Protein AF-A0A2V8UUM2-F1 (afdb_monomer_lite)

Foldseek 3Di:
DPDPPPPVVVVVVPPPPPPPPCPDDPQDKFWDDKPPPDDDPPDDDDIDTDTGNCQPPPDDDDPDPPDDDDDDDDDDDD

Sequence (78 aa):
MRTVGVAVWSLVLLATGASGDASLPDLGPQVISVFPLGARQSETLDVQILGRHLNETRDIVFARRDIQAQVCLRISSR

Secondary structure (DSSP, 8-state):
--STTSHHHHHHTTSS-----------S-EEEEEESS---TT-----EEEEES-TT------SSTT------------

Structure (mmCIF, N/CA/C/O backbone):
data_AF-A0A2V8UUM2-F1
#
_entry.id   AF-A0A2V8UUM2-F1
#
loop_
_atom_site.group_PDB
_atom_site.id
_atom_site.type_symbol
_atom_site.label_atom_id
_atom_site.label_alt_id
_atom_site.label_comp_id
_atom_site.label_asym_id
_atom_site.label_entity_id
_atom_site.label_seq_id
_atom_site.pdbx_PDB_ins_code
_atom_site.Cartn_x
_atom_site.Cartn_y
_atom_site.Cartn_z
_atom_site.occupancy
_atom_site.B_iso_or_equiv
_atom_site.auth_seq_id
_atom_site.auth_comp_id
_atom_site.auth_asym_id
_atom_site.auth_atom_id
_atom_site.pdbx_PDB_model_num
ATOM 1 N N . MET A 1 1 ? 32.712 -26.375 -62.848 1.00 48.66 1 MET A N 1
ATO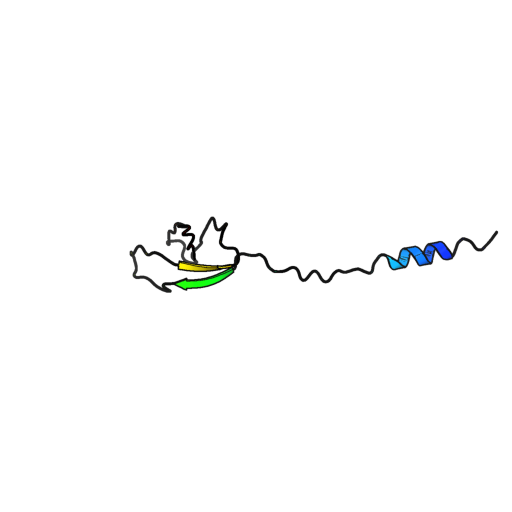M 2 C CA . MET A 1 1 ? 31.522 -26.217 -61.978 1.00 48.66 1 MET A CA 1
ATOM 3 C C . MET A 1 1 ? 31.765 -26.859 -60.604 1.00 48.66 1 MET A C 1
ATOM 5 O O . MET A 1 1 ? 31.221 -27.919 -60.346 1.00 48.66 1 MET A O 1
ATOM 9 N N . ARG A 1 2 ? 32.620 -26.294 -59.733 1.00 53.41 2 ARG A N 1
ATOM 10 C CA . ARG A 1 2 ? 32.881 -26.825 -58.367 1.00 53.41 2 ARG A CA 1
ATOM 11 C C . ARG A 1 2 ? 33.389 -25.728 -57.409 1.00 53.41 2 ARG A C 1
ATOM 13 O O . ARG A 1 2 ? 34.436 -25.892 -56.805 1.00 53.41 2 ARG A O 1
ATOM 20 N N . THR A 1 3 ? 32.710 -24.586 -57.305 1.00 51.03 3 THR A N 1
ATOM 21 C CA . THR A 1 3 ? 33.132 -23.508 -56.374 1.00 51.03 3 THR A CA 1
ATOM 22 C C . THR A 1 3 ? 31.986 -22.766 -55.680 1.00 51.03 3 THR A C 1
ATOM 24 O O . THR A 1 3 ? 32.240 -21.959 -54.796 1.00 51.03 3 THR A O 1
ATOM 27 N N . VAL A 1 4 ? 30.720 -23.058 -56.000 1.00 54.16 4 VAL A N 1
ATOM 28 C CA . VAL A 1 4 ? 29.567 -22.289 -55.480 1.00 54.16 4 VAL A CA 1
ATOM 29 C C . VAL A 1 4 ? 29.075 -22.787 -54.106 1.00 54.16 4 VAL A C 1
ATOM 31 O O . VAL A 1 4 ? 28.360 -22.080 -53.409 1.00 54.16 4 VAL A O 1
ATOM 34 N N . GLY A 1 5 ? 29.492 -23.978 -53.659 1.00 50.97 5 GLY A N 1
ATOM 35 C CA . GLY A 1 5 ? 28.932 -24.625 -52.461 1.00 50.97 5 GLY A CA 1
ATOM 36 C C . GLY A 1 5 ? 29.425 -24.111 -51.102 1.00 50.97 5 GLY A C 1
ATOM 37 O O . GLY A 1 5 ? 28.801 -24.416 -50.094 1.00 50.97 5 GLY A O 1
ATOM 38 N N . VAL A 1 6 ? 30.522 -23.348 -51.040 1.00 53.47 6 VAL A N 1
ATOM 39 C CA . VAL A 1 6 ? 31.167 -23.004 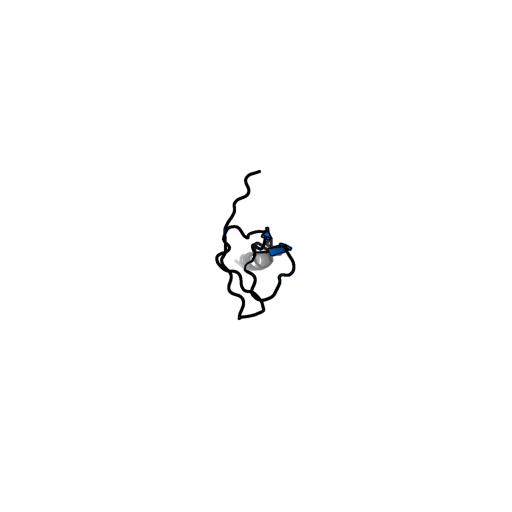-49.752 1.00 53.47 6 VAL A CA 1
ATOM 40 C C . VAL A 1 6 ? 30.693 -21.657 -49.194 1.00 53.47 6 VAL A C 1
ATOM 42 O O . VAL A 1 6 ? 30.602 -21.491 -47.983 1.00 53.47 6 VAL A O 1
ATOM 45 N N . ALA A 1 7 ? 30.312 -20.705 -50.052 1.00 51.62 7 ALA A N 1
ATOM 46 C CA . ALA A 1 7 ? 29.943 -19.356 -49.611 1.00 51.62 7 ALA A CA 1
ATOM 47 C C . ALA A 1 7 ? 28.591 -19.293 -48.872 1.00 51.62 7 ALA A C 1
ATOM 49 O O . ALA A 1 7 ? 28.392 -18.429 -48.023 1.00 51.62 7 ALA A O 1
ATOM 50 N N . VAL A 1 8 ? 27.672 -20.221 -49.162 1.00 53.31 8 VAL A N 1
ATOM 51 C CA . VAL A 1 8 ? 26.324 -20.230 -48.563 1.00 53.31 8 VAL A CA 1
ATOM 52 C C . VAL A 1 8 ? 26.359 -20.675 -47.098 1.00 53.31 8 VAL A C 1
ATOM 54 O O . VAL A 1 8 ? 25.540 -20.231 -46.298 1.00 53.31 8 VAL A O 1
ATOM 57 N N . TRP A 1 9 ? 27.334 -21.501 -46.711 1.00 49.50 9 TRP A N 1
ATOM 58 C CA . TRP A 1 9 ? 27.412 -22.035 -45.349 1.00 49.50 9 TRP A CA 1
ATOM 59 C C . TRP A 1 9 ? 27.945 -21.014 -44.335 1.00 49.50 9 TRP A C 1
ATOM 61 O O . TRP A 1 9 ? 27.496 -20.985 -43.192 1.00 49.50 9 TRP A O 1
ATOM 71 N N . SER A 1 10 ? 28.820 -20.104 -44.769 1.00 53.88 10 SER A N 1
ATOM 72 C CA . SER A 1 10 ? 29.365 -19.042 -43.914 1.00 53.88 10 SER A CA 1
ATOM 73 C C . SER A 1 10 ? 28.347 -17.947 -43.577 1.00 53.88 10 SER A C 1
ATOM 75 O O . SER A 1 10 ? 28.493 -17.277 -42.559 1.00 53.88 10 SER A O 1
ATOM 77 N N . LEU A 1 11 ? 27.309 -17.760 -44.403 1.00 51.34 11 LEU A N 1
ATOM 78 C CA . LEU A 1 11 ? 26.304 -16.711 -44.194 1.00 51.34 11 LEU A CA 1
ATOM 79 C C . LEU A 1 11 ? 25.237 -17.106 -43.155 1.00 51.34 11 LEU A C 1
ATOM 81 O O . LEU A 1 11 ? 24.659 -16.239 -42.508 1.00 51.34 11 LEU A O 1
ATOM 85 N N . VAL A 1 12 ? 25.000 -18.406 -42.951 1.00 55.06 12 VAL A N 1
ATOM 86 C CA . VAL A 1 12 ? 23.976 -18.904 -42.010 1.00 55.06 12 VAL A CA 1
ATOM 87 C C . VAL A 1 12 ? 24.451 -18.850 -40.549 1.00 55.06 12 VAL A C 1
ATOM 89 O O . VAL A 1 12 ? 23.638 -18.708 -39.640 1.00 55.06 12 VAL A O 1
ATOM 92 N N . LEU A 1 13 ? 25.764 -18.890 -40.303 1.00 53.66 13 LEU A N 1
ATOM 93 C CA . LEU A 1 13 ? 26.347 -18.944 -38.953 1.00 53.66 13 LEU A CA 1
ATOM 94 C C . LEU A 1 13 ? 26.454 -17.589 -38.229 1.00 53.66 13 LEU A C 1
ATOM 96 O O . LEU A 1 13 ? 26.783 -17.560 -37.047 1.00 53.66 13 LEU A O 1
ATOM 100 N N . LEU A 1 14 ? 26.159 -16.470 -38.897 1.00 53.22 14 LEU A N 1
ATOM 101 C CA . LEU A 1 14 ? 26.264 -15.121 -38.316 1.00 53.22 14 LEU A CA 1
ATOM 102 C C . LEU A 1 14 ? 24.957 -14.595 -37.692 1.00 53.22 14 LEU A C 1
ATOM 104 O O . LEU A 1 14 ? 24.973 -13.545 -37.056 1.00 53.22 14 LEU A O 1
ATOM 108 N N . ALA A 1 15 ? 23.832 -15.303 -37.837 1.00 53.25 15 ALA A N 1
ATOM 109 C CA . ALA A 1 15 ? 22.521 -14.805 -37.402 1.00 53.25 15 ALA A CA 1
ATOM 110 C C . ALA A 1 15 ? 22.120 -15.184 -35.958 1.00 53.25 15 ALA A C 1
ATOM 112 O O . ALA A 1 15 ? 21.100 -14.707 -35.468 1.00 53.25 15 ALA A O 1
ATOM 113 N N . THR A 1 16 ? 22.888 -16.017 -35.249 1.00 59.91 16 THR A N 1
ATOM 114 C CA . THR A 1 16 ? 22.482 -16.578 -33.940 1.00 59.91 16 THR A CA 1
ATOM 115 C C . THR A 1 16 ? 23.012 -15.829 -32.710 1.00 59.91 16 THR A C 1
ATOM 117 O O . THR A 1 16 ? 22.916 -16.345 -31.602 1.00 59.91 16 THR A O 1
ATOM 120 N N . GLY A 1 17 ? 23.587 -14.632 -32.868 1.00 57.16 17 GLY A N 1
ATOM 121 C CA . GLY A 1 17 ? 24.413 -14.008 -31.821 1.00 57.16 17 GLY A CA 1
ATOM 122 C C . GLY A 1 17 ? 23.857 -12.789 -31.082 1.00 57.16 17 GLY A C 1
ATOM 123 O O . GLY A 1 17 ? 24.565 -12.256 -30.236 1.00 57.16 17 GLY A O 1
ATOM 124 N N . ALA A 1 18 ? 22.645 -12.308 -31.368 1.00 59.09 18 ALA A N 1
ATOM 125 C CA . ALA A 1 18 ? 22.086 -11.156 -30.653 1.00 59.09 18 ALA A CA 1
ATOM 126 C C . ALA A 1 18 ? 21.211 -11.615 -29.477 1.00 59.09 18 ALA A C 1
ATOM 128 O O . ALA A 1 18 ? 19.989 -11.483 -29.505 1.00 59.09 18 ALA A O 1
ATOM 129 N N . SER A 1 19 ? 21.827 -12.159 -28.425 1.00 62.97 19 SER A N 1
ATOM 130 C CA . SER A 1 19 ? 21.184 -12.175 -27.109 1.00 62.97 19 SER A CA 1
ATOM 131 C C . SER A 1 19 ? 21.198 -10.738 -26.597 1.00 62.97 19 SER A C 1
ATOM 133 O O . SER A 1 19 ? 22.175 -10.297 -25.993 1.00 62.97 19 SER A O 1
ATOM 135 N N . GLY A 1 20 ? 20.154 -9.976 -26.928 1.00 61.47 20 GLY A N 1
ATOM 136 C CA . GLY A 1 20 ? 19.924 -8.686 -26.298 1.00 61.47 20 GLY A CA 1
ATOM 137 C C . GLY A 1 20 ? 19.888 -8.909 -24.794 1.00 61.47 20 GLY A C 1
ATOM 138 O O . GLY A 1 20 ? 19.064 -9.687 -24.315 1.00 61.47 20 GLY A O 1
ATOM 139 N N . ASP A 1 21 ? 20.816 -8.285 -24.075 1.00 63.78 21 ASP A N 1
ATOM 140 C CA . ASP A 1 21 ? 20.779 -8.218 -22.622 1.00 63.78 21 ASP A CA 1
ATOM 141 C C . ASP A 1 21 ? 19.508 -7.448 -22.260 1.00 63.78 21 ASP A C 1
ATOM 143 O O . ASP A 1 21 ? 19.448 -6.219 -22.325 1.00 63.78 21 ASP A O 1
ATOM 147 N N . ALA A 1 22 ? 18.423 -8.189 -22.042 1.00 65.50 22 ALA A N 1
ATOM 148 C CA . ALA A 1 22 ? 17.094 -7.654 -21.808 1.00 65.50 22 ALA A CA 1
ATOM 149 C C . ALA A 1 22 ? 16.995 -7.173 -20.358 1.00 65.50 22 ALA A C 1
ATOM 151 O O . ALA A 1 22 ? 16.127 -7.602 -19.601 1.00 65.50 22 ALA A O 1
ATOM 152 N N . SER A 1 23 ? 17.893 -6.269 -19.967 1.00 72.19 23 SER A N 1
ATOM 153 C CA . SER A 1 23 ? 17.747 -5.474 -18.756 1.00 72.19 23 SER A CA 1
ATOM 154 C C . SER A 1 23 ? 16.679 -4.416 -19.027 1.00 72.19 23 SER A C 1
ATOM 156 O O . SER A 1 23 ? 16.948 -3.243 -19.288 1.00 72.19 23 SER A O 1
ATOM 158 N N . LEU A 1 24 ? 15.433 -4.882 -19.099 1.00 78.31 24 LEU A N 1
ATOM 159 C CA . LEU A 1 24 ? 14.264 -4.027 -19.186 1.00 78.31 24 LEU A CA 1
ATOM 160 C C . LEU A 1 24 ? 14.054 -3.369 -17.817 1.00 78.31 24 LEU A C 1
ATOM 162 O O . LEU A 1 24 ? 14.241 -4.025 -16.789 1.00 78.31 24 LEU A O 1
ATOM 166 N N . PRO A 1 25 ? 13.662 -2.086 -17.775 1.00 79.06 25 PRO A N 1
ATOM 167 C CA . PRO A 1 25 ? 13.327 -1.444 -16.515 1.00 79.06 25 PRO A CA 1
ATOM 168 C C . PRO A 1 25 ? 12.152 -2.173 -15.855 1.00 79.06 25 PRO A C 1
ATOM 170 O O . PRO A 1 25 ? 11.170 -2.511 -16.516 1.00 79.06 25 PRO A O 1
ATOM 173 N N . ASP A 1 26 ? 12.242 -2.388 -14.542 1.00 82.00 26 ASP A N 1
ATOM 174 C CA . ASP A 1 26 ? 11.126 -2.906 -13.756 1.00 82.00 26 ASP A CA 1
ATOM 175 C C . ASP A 1 26 ? 10.040 -1.825 -13.641 1.00 82.00 26 ASP A C 1
ATOM 177 O O . ASP A 1 26 ? 10.205 -0.801 -12.968 1.00 82.00 26 ASP A O 1
ATOM 181 N N . LEU A 1 27 ? 8.938 -2.046 -14.358 1.00 85.94 27 LEU A N 1
ATOM 182 C CA . LEU A 1 27 ? 7.752 -1.190 -14.358 1.00 85.94 27 LEU A CA 1
ATOM 183 C C . LEU A 1 27 ? 6.676 -1.693 -13.388 1.00 85.94 27 LEU A C 1
ATOM 185 O O . LEU A 1 27 ? 5.556 -1.180 -13.392 1.00 85.94 27 LEU A O 1
ATOM 189 N N . GLY A 1 28 ? 7.000 -2.686 -12.556 1.00 89.12 28 GLY A N 1
ATOM 190 C CA . GLY A 1 28 ? 6.114 -3.164 -11.511 1.00 89.12 28 GLY A CA 1
ATOM 191 C C . GLY A 1 28 ? 5.740 -2.057 -10.514 1.00 89.12 28 GLY A C 1
ATOM 192 O O . GLY A 1 28 ? 6.471 -1.066 -10.350 1.00 89.12 28 GLY A O 1
ATOM 193 N N . PRO A 1 29 ? 4.588 -2.198 -9.836 1.00 90.44 29 PRO A N 1
ATOM 194 C CA . PRO A 1 29 ? 4.217 -1.307 -8.750 1.00 90.44 29 PRO A CA 1
ATOM 195 C C . PRO A 1 29 ? 5.221 -1.457 -7.612 1.00 90.44 29 PRO A C 1
ATOM 197 O O . PRO A 1 29 ? 5.537 -2.567 -7.180 1.00 90.44 29 PRO A O 1
ATOM 200 N N . GLN A 1 30 ? 5.703 -0.331 -7.098 1.00 92.19 30 GLN A N 1
ATOM 201 C CA . GLN A 1 30 ? 6.666 -0.341 -6.007 1.00 92.19 30 GLN A CA 1
ATOM 202 C C . GLN A 1 30 ? 6.235 0.599 -4.895 1.00 92.19 30 GLN A C 1
ATOM 204 O O . GLN A 1 30 ? 6.043 1.793 -5.119 1.00 92.19 30 GLN A O 1
ATOM 209 N N . VAL A 1 31 ? 6.162 0.065 -3.679 1.00 91.88 31 VAL A N 1
ATOM 210 C CA . VAL A 1 31 ? 5.951 0.843 -2.458 1.00 91.88 31 VAL A CA 1
ATOM 211 C C . VAL A 1 31 ? 7.302 1.324 -1.927 1.00 91.88 31 VAL A C 1
ATOM 213 O O . VAL A 1 31 ? 8.230 0.535 -1.769 1.00 91.88 31 VAL A O 1
ATOM 216 N N . ILE A 1 32 ? 7.408 2.623 -1.657 1.00 94.25 32 ILE A N 1
ATOM 217 C CA . ILE A 1 32 ? 8.588 3.275 -1.069 1.00 94.25 32 ILE A CA 1
ATOM 218 C C . ILE A 1 32 ? 8.358 3.522 0.420 1.00 94.25 32 ILE A C 1
ATOM 220 O O . ILE A 1 32 ? 9.236 3.249 1.237 1.00 94.25 32 ILE A O 1
ATOM 224 N N . SER A 1 33 ? 7.189 4.047 0.785 1.00 94.12 33 SER A N 1
ATOM 225 C CA . SER A 1 33 ? 6.843 4.282 2.183 1.00 94.12 33 SER A CA 1
ATOM 226 C C . SER A 1 33 ? 5.343 4.214 2.425 1.00 94.12 33 SER A C 1
ATOM 228 O O . SER A 1 33 ? 4.530 4.359 1.511 1.00 94.12 33 SER A O 1
ATOM 230 N N . VAL A 1 34 ? 4.998 3.979 3.688 1.00 93.12 34 VAL A N 1
ATOM 231 C CA . VAL A 1 34 ? 3.628 3.923 4.192 1.00 93.12 34 VAL A CA 1
ATOM 232 C C . VAL A 1 34 ? 3.560 4.786 5.447 1.00 93.12 34 VAL A C 1
ATOM 234 O O . VAL A 1 34 ? 4.439 4.690 6.306 1.00 93.12 34 VAL A O 1
ATOM 237 N N . PHE A 1 35 ? 2.544 5.638 5.557 1.00 93.44 35 PHE A N 1
ATOM 238 C CA . PHE A 1 35 ? 2.311 6.460 6.740 1.00 93.44 35 PHE A CA 1
ATOM 239 C C . PHE A 1 35 ? 0.811 6.583 7.056 1.00 93.44 35 PHE A C 1
ATOM 241 O O . PHE A 1 35 ? 0.036 6.869 6.148 1.00 93.44 35 PHE A O 1
ATOM 248 N N . PRO A 1 36 ? 0.398 6.460 8.327 1.00 92.56 36 PRO A N 1
ATOM 249 C CA . PRO A 1 36 ? 1.229 6.082 9.470 1.00 92.56 36 PRO A CA 1
ATOM 250 C C . PRO A 1 36 ? 1.577 4.580 9.450 1.00 92.56 36 PRO A C 1
ATOM 252 O O . PRO A 1 36 ? 0.925 3.782 8.784 1.00 92.56 36 PRO A O 1
ATOM 255 N N . LEU A 1 37 ? 2.630 4.192 10.178 1.00 90.44 37 LEU A N 1
ATOM 256 C CA . LEU A 1 37 ? 3.112 2.798 10.246 1.00 90.44 37 LEU A CA 1
ATOM 257 C C . LEU A 1 37 ? 2.321 1.915 11.223 1.00 90.44 37 LEU A C 1
ATOM 259 O O . LEU A 1 37 ? 2.583 0.720 11.342 1.00 90.44 37 LEU A O 1
ATOM 263 N N . GLY A 1 38 ? 1.376 2.501 11.950 1.00 87.94 38 GLY A N 1
ATOM 264 C CA . GLY A 1 38 ? 0.573 1.799 12.933 1.00 87.94 38 GLY A CA 1
ATOM 265 C C . GLY A 1 38 ? -0.711 2.550 13.235 1.00 87.94 38 GLY A C 1
ATOM 266 O O . GLY A 1 38 ? -0.837 3.741 12.955 1.00 87.94 38 GLY A O 1
ATOM 267 N N . ALA A 1 39 ? -1.647 1.819 13.820 1.00 87.38 39 ALA A N 1
ATOM 268 C CA . ALA A 1 39 ? -2.955 2.302 14.223 1.00 87.38 39 ALA A CA 1
ATOM 269 C C . ALA A 1 39 ? -3.368 1.602 15.515 1.00 87.38 39 ALA A C 1
ATOM 271 O O . ALA A 1 39 ? -2.772 0.584 15.900 1.00 87.38 39 ALA A O 1
ATOM 272 N N . ARG A 1 40 ? -4.403 2.113 16.179 1.00 89.56 40 ARG A N 1
ATOM 273 C CA . ARG A 1 40 ? -5.034 1.367 17.266 1.00 89.56 40 ARG A CA 1
ATOM 274 C C . ARG A 1 40 ? -5.989 0.330 16.693 1.00 89.56 40 ARG A C 1
ATOM 276 O O . ARG A 1 40 ? -6.530 0.472 15.600 1.00 89.56 40 ARG A O 1
ATOM 283 N N . GLN A 1 41 ? -6.193 -0.744 17.449 1.00 86.50 41 GLN A N 1
ATOM 284 C CA . GLN A 1 41 ? -7.197 -1.733 17.083 1.00 86.50 41 GLN A CA 1
ATOM 285 C C . GLN A 1 41 ? -8.578 -1.071 17.028 1.00 86.50 41 GLN A C 1
ATOM 287 O O . GLN A 1 41 ? -8.911 -0.262 17.891 1.00 86.50 41 GLN A O 1
ATOM 292 N N . SER A 1 42 ? -9.384 -1.475 16.043 1.00 87.56 42 SER A N 1
ATOM 293 C CA . SER A 1 42 ? -10.752 -0.985 15.837 1.00 87.56 42 SER A CA 1
ATOM 294 C C . SER A 1 42 ? -10.860 0.487 15.405 1.00 87.56 42 SER A C 1
ATOM 296 O O . SER A 1 42 ? -11.939 1.070 15.496 1.00 87.56 42 SER A O 1
ATOM 298 N N . GLU A 1 43 ? -9.772 1.081 14.915 1.00 89.75 43 GLU A N 1
ATOM 299 C CA . GLU A 1 43 ? -9.756 2.429 14.345 1.00 89.75 43 GLU A CA 1
ATOM 300 C C . GLU A 1 43 ? -9.846 2.380 12.811 1.00 89.75 43 GLU A C 1
ATOM 302 O O . GLU A 1 43 ? -9.278 1.491 12.176 1.00 89.75 43 GLU A O 1
ATOM 307 N N . THR A 1 44 ? -10.556 3.340 12.211 1.00 90.75 44 THR A N 1
ATOM 308 C CA . THR A 1 44 ? -10.496 3.602 10.763 1.00 90.75 44 THR A CA 1
ATOM 309 C C . THR A 1 44 ? -9.510 4.733 10.522 1.00 90.75 44 THR A C 1
ATOM 311 O O . THR A 1 44 ? -9.600 5.768 11.178 1.00 90.75 44 THR A O 1
ATOM 314 N N . LEU A 1 45 ? -8.576 4.536 9.595 1.00 89.94 45 LEU A N 1
ATOM 315 C CA . LEU A 1 45 ? -7.445 5.433 9.405 1.00 89.94 45 LEU A CA 1
ATOM 316 C C . LEU A 1 45 ? -7.126 5.615 7.923 1.00 89.94 45 LEU A C 1
ATOM 318 O O . LEU A 1 45 ? -7.072 4.641 7.171 1.00 89.94 45 LEU A O 1
ATOM 322 N N . ASP A 1 46 ? -6.814 6.851 7.546 1.00 92.06 46 ASP A N 1
ATOM 323 C CA . ASP A 1 46 ? -6.258 7.159 6.235 1.00 92.06 46 ASP A CA 1
ATOM 324 C C . ASP A 1 46 ? -4.765 6.824 6.199 1.00 92.06 46 ASP A C 1
ATOM 326 O O . ASP A 1 46 ? -3.956 7.383 6.946 1.00 92.06 46 ASP A O 1
ATOM 330 N N . VAL A 1 47 ? -4.395 5.922 5.290 1.00 90.75 47 VAL A N 1
ATOM 331 C CA . VAL A 1 47 ? -3.010 5.506 5.070 1.00 90.75 47 VAL A CA 1
ATOM 332 C C . VAL A 1 47 ? -2.516 6.064 3.743 1.00 90.75 47 VAL A C 1
ATOM 334 O O . VAL A 1 47 ? -3.087 5.814 2.683 1.00 90.75 47 VAL A O 1
ATOM 337 N N . GLN A 1 48 ? -1.415 6.801 3.797 1.00 92.00 48 GLN A N 1
ATOM 338 C CA . GLN A 1 48 ? -0.707 7.295 2.627 1.00 92.00 48 GLN A CA 1
ATOM 339 C C . GLN A 1 48 ? 0.378 6.303 2.226 1.00 92.00 48 GLN A C 1
ATOM 341 O O . GLN A 1 48 ? 1.255 5.968 3.023 1.00 92.00 48 GLN A O 1
ATOM 346 N N . ILE A 1 49 ? 0.330 5.865 0.970 1.00 91.12 49 ILE A N 1
ATOM 347 C CA . ILE A 1 49 ? 1.337 5.001 0.359 1.00 91.12 49 ILE A CA 1
ATOM 348 C C . ILE A 1 49 ? 2.061 5.818 -0.706 1.00 91.12 49 ILE A C 1
ATOM 350 O O . ILE A 1 49 ? 1.461 6.240 -1.695 1.00 91.12 49 ILE A O 1
ATOM 354 N N . LEU A 1 50 ? 3.356 6.040 -0.506 1.00 91.81 50 LEU A N 1
ATOM 355 C CA . LEU A 1 50 ? 4.225 6.640 -1.509 1.00 91.81 50 LEU A CA 1
ATOM 356 C C . LEU A 1 50 ? 4.903 5.528 -2.299 1.00 91.81 50 LEU A C 1
ATOM 358 O O . LEU A 1 50 ? 5.425 4.574 -1.722 1.00 91.81 50 LEU A O 1
ATOM 362 N N . GLY A 1 51 ? 4.952 5.672 -3.616 1.00 92.19 51 GLY A N 1
ATOM 363 C CA . GLY A 1 51 ? 5.545 4.662 -4.473 1.00 92.19 51 GLY A CA 1
ATOM 364 C C . GLY A 1 51 ? 5.687 5.089 -5.924 1.00 92.19 51 GLY A C 1
ATOM 365 O O . GLY A 1 51 ? 5.458 6.248 -6.273 1.00 92.19 51 GLY A O 1
ATOM 366 N N . ARG A 1 52 ? 6.069 4.130 -6.767 1.00 91.62 52 ARG A N 1
ATOM 367 C CA . ARG A 1 52 ? 6.140 4.268 -8.227 1.00 91.62 52 ARG A CA 1
ATOM 368 C C . ARG A 1 52 ? 5.118 3.355 -8.889 1.00 91.62 52 ARG A C 1
ATOM 370 O O . ARG A 1 52 ? 4.818 2.284 -8.370 1.00 91.62 52 ARG A O 1
ATOM 377 N N . HIS A 1 53 ? 4.599 3.805 -10.030 1.00 90.62 53 HIS A N 1
ATOM 378 C CA . HIS A 1 53 ? 3.631 3.067 -10.850 1.00 90.62 53 HIS A CA 1
ATOM 379 C C . HIS A 1 53 ? 2.356 2.650 -10.088 1.00 90.62 53 HIS A C 1
ATOM 381 O O . HIS A 1 53 ? 1.744 1.636 -10.394 1.00 90.62 53 HIS A O 1
ATOM 387 N N . LEU A 1 54 ? 1.933 3.449 -9.098 1.00 89.25 54 LEU A N 1
ATOM 388 C CA . LEU A 1 54 ? 0.734 3.180 -8.292 1.00 89.25 54 LEU A CA 1
ATOM 389 C C . LEU A 1 54 ? -0.545 3.818 -8.865 1.00 89.25 54 LEU A C 1
ATOM 391 O O . LEU A 1 54 ? -1.622 3.629 -8.307 1.00 89.25 54 LEU A O 1
ATOM 395 N N . ASN A 1 55 ? -0.450 4.563 -9.969 1.00 86.19 55 ASN A N 1
ATOM 396 C CA . ASN A 1 55 ? -1.564 5.343 -10.527 1.00 86.19 55 ASN A CA 1
ATOM 397 C C . ASN A 1 55 ? -2.756 4.475 -10.962 1.00 86.19 55 ASN A C 1
ATOM 399 O O . ASN A 1 55 ? -3.886 4.949 -10.983 1.00 86.19 55 ASN A O 1
ATOM 403 N N . GLU A 1 56 ? -2.502 3.208 -11.290 1.00 84.06 56 GLU A N 1
ATOM 404 C CA . GLU A 1 56 ? -3.515 2.233 -11.704 1.00 84.06 56 GLU A CA 1
ATOM 405 C C . GLU A 1 56 ? -3.808 1.190 -10.612 1.00 84.06 56 GLU A C 1
ATOM 407 O O . GLU A 1 56 ? -4.373 0.134 -10.894 1.00 84.06 56 GLU A O 1
ATOM 412 N N . THR A 1 57 ? -3.424 1.460 -9.359 1.00 86.62 57 THR A N 1
ATOM 413 C CA . THR A 1 57 ? -3.677 0.549 -8.233 1.00 86.62 57 THR A CA 1
ATOM 414 C C . THR A 1 57 ? -5.177 0.356 -8.044 1.00 86.62 57 THR A C 1
ATOM 416 O O . THR A 1 57 ? -5.902 1.303 -7.748 1.00 86.62 57 THR A O 1
ATOM 419 N N . ARG A 1 58 ? -5.641 -0.886 -8.202 1.00 83.94 58 ARG A N 1
ATOM 420 C CA . ARG A 1 58 ? -7.052 -1.264 -8.007 1.00 83.94 58 ARG A CA 1
ATOM 421 C C . ARG A 1 58 ? -7.314 -1.934 -6.668 1.00 83.94 58 ARG A C 1
ATOM 423 O O . ARG A 1 58 ? -8.458 -1.976 -6.235 1.00 83.94 58 ARG A O 1
ATOM 430 N N . ASP A 1 59 ? -6.269 -2.468 -6.048 1.00 85.50 59 ASP A N 1
ATOM 431 C CA . ASP A 1 59 ? -6.378 -3.282 -4.848 1.00 85.50 59 ASP A CA 1
ATOM 432 C C . ASP A 1 59 ? -5.172 -3.056 -3.929 1.00 85.50 59 ASP A C 1
ATOM 434 O O . ASP A 1 59 ? -4.063 -2.779 -4.398 1.00 85.50 59 ASP A O 1
ATOM 438 N N . ILE A 1 60 ? -5.402 -3.171 -2.623 1.00 85.62 60 ILE A N 1
ATOM 439 C CA . ILE A 1 60 ? -4.382 -3.152 -1.575 1.00 85.62 60 ILE A CA 1
ATOM 440 C C . ILE A 1 60 ? -4.680 -4.322 -0.646 1.00 85.62 60 ILE A C 1
ATOM 442 O O . ILE A 1 60 ? -5.704 -4.351 0.034 1.00 85.62 60 ILE A O 1
ATOM 446 N N . VAL A 1 61 ? -3.734 -5.254 -0.561 1.00 87.25 61 VAL A N 1
ATOM 447 C CA . VAL A 1 61 ? -3.838 -6.409 0.327 1.00 87.25 61 VAL A CA 1
ATOM 448 C C . VAL A 1 61 ? -2.917 -6.211 1.520 1.00 87.25 61 VAL A C 1
ATOM 450 O O . VAL A 1 61 ? -1.706 -6.044 1.375 1.00 87.25 61 VAL A O 1
ATOM 453 N N . PHE A 1 62 ? -3.490 -6.273 2.717 1.00 85.88 62 PHE A N 1
ATOM 454 C CA . PHE A 1 62 ? -2.724 -6.334 3.953 1.00 85.88 62 PHE A CA 1
ATOM 455 C C . PHE A 1 62 ? -2.379 -7.788 4.282 1.00 85.88 62 PHE A C 1
ATOM 457 O O . PHE A 1 62 ? -3.152 -8.707 4.016 1.00 85.88 62 PHE A O 1
ATOM 464 N N . ALA A 1 63 ? -1.222 -8.012 4.912 1.00 88.31 63 ALA A N 1
ATOM 465 C CA . ALA A 1 63 ? -0.812 -9.355 5.337 1.00 88.31 63 ALA A CA 1
ATOM 466 C C . ALA A 1 63 ? -1.829 -10.000 6.300 1.00 88.31 63 ALA A C 1
ATOM 468 O O . ALA A 1 63 ? -1.984 -11.223 6.333 1.00 88.31 63 ALA A O 1
ATOM 469 N N . ARG A 1 64 ? -2.534 -9.173 7.080 1.00 86.19 64 ARG A N 1
ATOM 470 C CA . ARG A 1 64 ? -3.620 -9.604 7.955 1.00 86.19 64 ARG A CA 1
ATOM 471 C C . ARG A 1 64 ? -4.951 -9.553 7.198 1.00 86.19 64 ARG A C 1
ATOM 473 O O . ARG A 1 64 ? -5.300 -8.525 6.631 1.00 86.19 64 ARG A O 1
ATOM 480 N N . ARG A 1 65 ? -5.681 -10.671 7.190 1.00 87.06 65 ARG A N 1
ATOM 481 C CA . ARG A 1 65 ? -6.874 -10.883 6.343 1.00 87.06 65 ARG A CA 1
ATOM 482 C C . ARG A 1 65 ? -8.167 -10.262 6.880 1.00 87.06 65 ARG A C 1
ATOM 484 O O . ARG A 1 65 ? -9.151 -10.190 6.159 1.00 87.06 65 ARG A O 1
ATOM 491 N N . ASP A 1 66 ? -8.180 -9.880 8.147 1.00 87.12 66 ASP A N 1
ATOM 492 C CA . ASP A 1 66 ? -9.268 -9.178 8.840 1.00 87.12 66 ASP A CA 1
ATOM 493 C C . ASP A 1 66 ? -9.251 -7.661 8.589 1.00 87.12 66 ASP A C 1
ATOM 495 O O . ASP A 1 66 ? -10.208 -6.979 8.947 1.00 87.12 66 ASP A O 1
ATOM 499 N N . ILE A 1 67 ? -8.190 -7.122 7.978 1.00 86.69 67 ILE A N 1
ATOM 500 C CA . ILE A 1 67 ? -8.113 -5.705 7.621 1.00 86.69 67 ILE A CA 1
ATOM 501 C C . ILE A 1 67 ? -8.874 -5.485 6.317 1.00 86.69 67 ILE A C 1
ATOM 503 O O . ILE A 1 67 ? -8.500 -6.002 5.266 1.00 86.69 67 ILE A O 1
ATOM 507 N N . GLN A 1 68 ? -9.928 -4.677 6.394 1.00 87.56 68 GLN A N 1
ATOM 508 C CA . GLN A 1 68 ? -10.623 -4.155 5.224 1.00 87.56 68 GLN A CA 1
ATOM 509 C C . GLN A 1 68 ? -10.015 -2.810 4.840 1.00 87.56 68 GLN A C 1
ATOM 511 O O . GLN A 1 68 ? -9.776 -1.966 5.703 1.00 87.56 68 GLN A O 1
ATOM 516 N N . ALA A 1 69 ? -9.769 -2.607 3.550 1.00 85.00 69 ALA A N 1
ATOM 517 C CA . ALA A 1 69 ? -9.199 -1.373 3.040 1.00 85.00 69 ALA A CA 1
ATOM 518 C C . ALA A 1 69 ? -9.895 -0.946 1.754 1.00 85.00 69 ALA A C 1
ATOM 520 O O . ALA A 1 69 ? -10.341 -1.776 0.963 1.00 85.00 69 ALA A O 1
ATOM 521 N N . GLN A 1 70 ? -9.963 0.365 1.547 1.00 85.62 70 GLN A N 1
ATOM 522 C CA . GLN A 1 70 ? -10.471 0.960 0.323 1.00 85.62 70 GLN A CA 1
ATOM 523 C C . GLN A 1 70 ? -9.416 1.901 -0.248 1.00 85.62 70 GLN A C 1
ATOM 525 O O . GLN A 1 70 ? -8.841 2.721 0.468 1.00 85.62 70 GLN A O 1
ATOM 530 N N . VAL A 1 71 ? -9.168 1.793 -1.553 1.00 84.06 71 VAL A N 1
ATOM 531 C CA . VAL A 1 71 ? -8.264 2.703 -2.258 1.00 84.06 71 VAL A CA 1
ATOM 532 C C . VAL A 1 71 ? -8.988 4.025 -2.497 1.00 84.06 71 VAL A C 1
ATOM 534 O O . VAL A 1 71 ? -9.948 4.084 -3.264 1.00 84.06 71 VAL A O 1
ATOM 537 N N . CYS A 1 72 ? -8.507 5.095 -1.867 1.00 79.62 72 CYS A N 1
ATOM 538 C CA . CYS A 1 72 ? -8.939 6.456 -2.164 1.00 79.62 72 CYS A CA 1
ATOM 539 C C . CYS A 1 72 ? -7.842 7.158 -2.973 1.00 79.62 72 CYS A C 1
ATOM 541 O O . CYS A 1 72 ? -6.820 7.584 -2.432 1.00 79.62 72 CYS A O 1
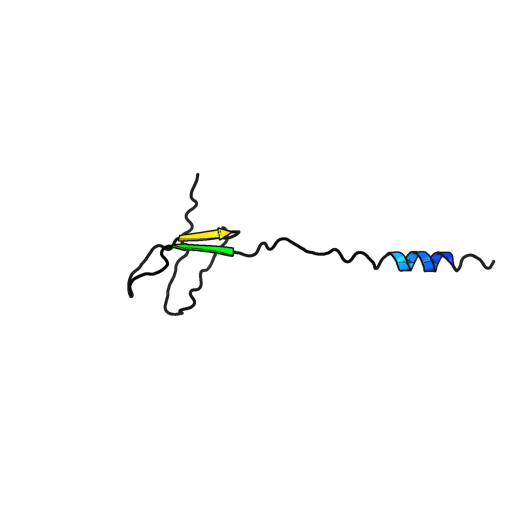ATOM 543 N N . LEU A 1 73 ? -8.020 7.237 -4.294 1.00 73.19 73 LEU A N 1
ATOM 544 C CA . LEU A 1 73 ? -7.074 7.919 -5.177 1.00 73.19 73 LEU A CA 1
ATOM 545 C C . LEU A 1 73 ? -7.150 9.429 -4.937 1.00 73.19 73 LEU A C 1
ATOM 547 O O . LEU A 1 73 ? -8.102 10.092 -5.347 1.00 73.19 73 LEU A O 1
ATOM 551 N N .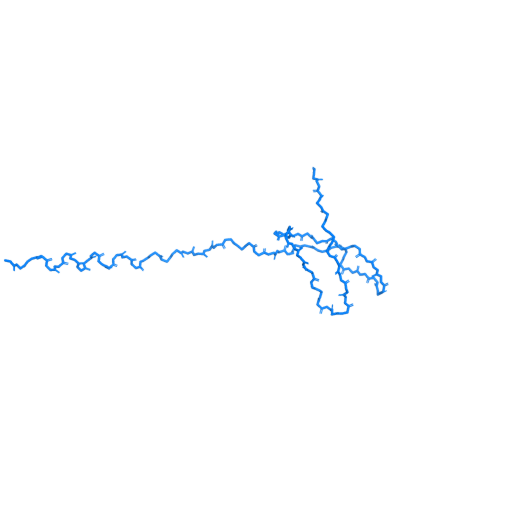 ARG A 1 74 ? -6.115 9.986 -4.306 1.00 69.75 74 ARG A N 1
ATOM 552 C CA . ARG A 1 74 ? -5.942 11.433 -4.178 1.00 69.75 74 ARG A CA 1
ATOM 553 C C . ARG A 1 74 ? -4.774 11.887 -5.045 1.00 69.75 74 ARG A C 1
ATOM 555 O O . ARG A 1 74 ? -3.613 11.706 -4.690 1.00 69.75 74 ARG A O 1
ATOM 562 N N . ILE A 1 75 ? -5.091 12.501 -6.183 1.00 61.34 75 ILE A N 1
ATOM 563 C CA . ILE A 1 75 ? -4.100 13.138 -7.054 1.00 61.34 75 ILE A CA 1
ATOM 564 C C . ILE A 1 75 ? -3.682 14.450 -6.383 1.00 61.34 75 ILE A C 1
ATOM 566 O O . ILE A 1 75 ? -4.437 15.421 -6.369 1.00 61.34 75 ILE A O 1
ATOM 570 N N . SER A 1 76 ? -2.495 14.477 -5.779 1.00 60.19 76 SER A N 1
ATOM 571 C CA . SER A 1 76 ? -1.924 15.719 -5.259 1.00 60.19 76 SER A CA 1
ATOM 572 C C . SER A 1 76 ? -1.344 16.519 -6.426 1.00 60.19 76 SER A C 1
ATOM 574 O O . SER A 1 76 ? -0.246 16.218 -6.891 1.00 60.19 76 SER A O 1
ATOM 576 N N . SER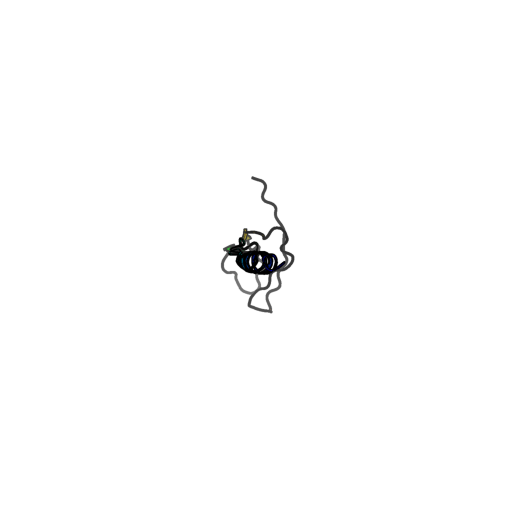 A 1 77 ? -2.072 17.534 -6.901 1.00 51.03 77 SER A N 1
ATOM 577 C CA . SER A 1 77 ? -1.492 18.569 -7.766 1.00 51.03 77 SER A CA 1
ATOM 578 C C . SER A 1 77 ? -0.390 19.274 -6.980 1.00 51.03 77 SER A C 1
ATOM 580 O O . SER A 1 77 ? -0.649 19.765 -5.879 1.00 51.03 77 SER A O 1
ATOM 582 N N . ARG A 1 78 ? 0.833 19.282 -7.511 1.00 52.44 78 ARG A N 1
ATOM 583 C CA . ARG A 1 78 ? 1.788 20.339 -7.162 1.00 52.44 78 ARG A CA 1
ATOM 584 C C . ARG A 1 78 ? 1.379 21.637 -7.842 1.00 52.44 78 ARG A C 1
ATOM 586 O O . ARG A 1 78 ?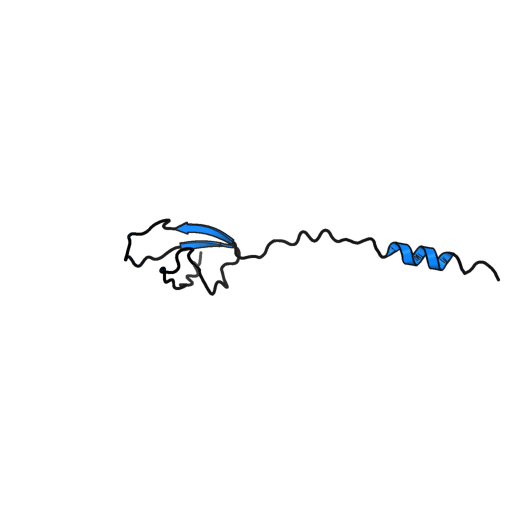 0.639 21.545 -8.850 1.00 52.44 78 ARG A O 1
#

Radius of gyration: 27.36 Å; chains: 1; bounding box: 44×47×79 Å

pLDDT: mean 76.62, std 15.83, range [48.66, 94.25]